Protein AF-U1RMK6-F1 (afdb_monomer_lite)

Sequence (139 aa):
MKTNQAYQELSAIERSLTKNNGDTQLLVYEPATGEKGHEKARAAISAGNVDTADHVATYVPGMGTSVKDSMEGNVNAVTNLKNAAMAEGQSKKVAVVAWIGYDAPPDPKNNHDYSVLDLNKAKSGGESLARFEEGIRGS

Secondary structure (DSSP, 8-state):
-HHHHHHHHHHHHHHHHTSGGG-EEEEEEE----BTTBSS-EEEEEES-TTT-SEEEEE---TT--HHHHHHHHHHHHHHHHHHHHHHSSS--EEEEEEE-S-PPPPHHHH---GGG-HHHHHHHHHHHHHHHHHHHT-

Foldseek 3Di:
DLVVQQVLLVVLVVLLCPPPVNQKDWPDWDQQPCPVWRNAIWTKMKNHDLVQFPEEEEDEDAAADGSNPPSNVLSVVRNVVQVVCVVVDPPTGYMYMYTGQTDHHHDCVVVVDVCVPPCVRVVVVVVSVVVSVVVSVVD

pLDDT: mean 87.1, std 11.69, range [50.56, 98.44]

Radius of gyration: 15.36 Å; chains: 1; bounding box: 43×28×43 Å

Structure (mmCIF, N/CA/C/O backbone):
data_AF-U1RMK6-F1
#
_entry.id   AF-U1RMK6-F1
#
loop_
_atom_site.group_PDB
_atom_site.id
_atom_site.type_symbol
_atom_site.label_atom_id
_atom_site.label_alt_id
_atom_site.label_comp_id
_atom_site.label_asym_id
_atom_site.label_entity_id
_atom_site.label_seq_id
_atom_site.pdbx_PDB_ins_code
_atom_site.Cartn_x
_atom_site.Cartn_y
_atom_site.Cartn_z
_atom_site.occupancy
_atom_site.B_iso_or_equiv
_atom_site.auth_seq_id
_atom_site.auth_comp_id
_atom_site.auth_asym_id
_atom_site.auth_atom_id
_atom_site.pdbx_PDB_model_num
ATOM 1 N N . MET A 1 1 ? 22.952 0.442 -12.076 1.00 50.56 1 MET A N 1
ATOM 2 C CA . MET A 1 1 ? 21.793 1.368 -12.017 1.00 50.56 1 MET A CA 1
ATOM 3 C C . MET A 1 1 ? 20.559 0.798 -11.303 1.00 50.56 1 MET A C 1
ATOM 5 O O . MET A 1 1 ? 19.848 1.601 -10.719 1.00 50.56 1 MET A O 1
ATOM 9 N N . LYS A 1 2 ? 20.321 -0.530 -11.249 1.00 53.16 2 LYS A N 1
ATOM 10 C CA . LYS A 1 2 ? 19.190 -1.136 -10.498 1.00 53.16 2 LYS A CA 1
ATOM 11 C C . LYS A 1 2 ? 19.145 -0.784 -8.995 1.00 53.16 2 LYS A C 1
ATOM 13 O O . LYS A 1 2 ? 18.067 -0.627 -8.440 1.00 53.16 2 LYS A O 1
ATOM 18 N N . THR A 1 3 ? 20.301 -0.580 -8.360 1.00 60.88 3 THR A N 1
ATOM 19 C CA . THR A 1 3 ? 20.423 -0.277 -6.920 1.00 60.88 3 THR A CA 1
ATOM 20 C C . THR A 1 3 ? 19.742 1.028 -6.499 1.00 60.88 3 THR A C 1
ATOM 22 O O . THR A 1 3 ? 19.307 1.139 -5.361 1.00 60.88 3 THR A O 1
ATOM 25 N N . ASN A 1 4 ? 19.617 2.009 -7.403 1.00 81.00 4 ASN A N 1
ATOM 26 C CA . ASN A 1 4 ? 18.976 3.283 -7.072 1.00 81.00 4 ASN A CA 1
ATOM 27 C C . ASN A 1 4 ? 17.445 3.158 -7.059 1.00 81.00 4 ASN A C 1
ATOM 29 O O . ASN A 1 4 ? 16.803 3.696 -6.172 1.00 81.00 4 ASN A O 1
ATOM 33 N N . GLN A 1 5 ? 16.839 2.416 -7.992 1.00 84.62 5 GLN A N 1
ATOM 34 C CA . GLN A 1 5 ? 15.376 2.303 -8.051 1.00 84.62 5 GLN A CA 1
ATOM 35 C C . GLN A 1 5 ? 14.800 1.567 -6.836 1.00 84.62 5 GLN A C 1
ATOM 37 O O . GLN A 1 5 ? 13.906 2.106 -6.193 1.00 84.62 5 GLN A O 1
ATOM 42 N N . ALA A 1 6 ? 15.352 0.400 -6.487 1.00 87.88 6 ALA A N 1
ATOM 43 C CA . ALA A 1 6 ? 14.894 -0.369 -5.328 1.00 87.88 6 ALA A CA 1
ATOM 44 C C . ALA A 1 6 ? 15.024 0.432 -4.023 1.00 87.88 6 ALA A C 1
ATOM 46 O O . ALA A 1 6 ? 14.143 0.392 -3.169 1.00 87.88 6 ALA A O 1
ATOM 47 N N . TYR A 1 7 ? 16.099 1.217 -3.893 1.00 91.25 7 TYR A N 1
ATOM 48 C CA . TYR A 1 7 ? 16.263 2.135 -2.770 1.00 91.25 7 TYR A CA 1
ATOM 49 C C . TYR A 1 7 ? 15.155 3.195 -2.740 1.00 91.25 7 TYR A C 1
ATOM 51 O O . TYR A 1 7 ? 14.525 3.386 -1.709 1.00 91.25 7 TYR A O 1
ATOM 59 N N . GLN A 1 8 ? 14.858 3.843 -3.871 1.00 93.69 8 GLN A N 1
ATOM 60 C CA . GLN A 1 8 ? 13.791 4.849 -3.939 1.00 93.69 8 GLN A CA 1
ATOM 61 C C . GLN A 1 8 ? 12.399 4.259 -3.658 1.00 93.69 8 GLN A C 1
ATOM 63 O O . GLN A 1 8 ? 11.578 4.921 -3.026 1.00 93.69 8 GLN A O 1
ATOM 68 N N . GLU A 1 9 ? 12.132 3.028 -4.107 1.00 93.38 9 GLU A N 1
ATOM 69 C CA . GLU A 1 9 ? 10.890 2.295 -3.826 1.00 93.38 9 GLU A CA 1
ATOM 70 C C . GLU A 1 9 ? 10.750 1.992 -2.328 1.00 93.38 9 GLU A C 1
ATOM 72 O O . GLU A 1 9 ? 9.726 2.325 -1.732 1.00 93.38 9 GLU A O 1
ATOM 77 N N . LEU A 1 10 ? 11.796 1.452 -1.694 1.00 94.81 10 LEU A N 1
ATOM 78 C CA . LEU A 1 10 ? 11.816 1.207 -0.248 1.00 94.81 10 LEU A CA 1
ATOM 79 C C . LEU A 1 10 ? 11.690 2.503 0.554 1.00 94.81 10 LEU A C 1
ATOM 81 O O . LEU A 1 10 ? 10.870 2.577 1.462 1.00 94.81 10 LEU A O 1
ATOM 85 N N . SER A 1 11 ? 12.416 3.558 0.180 1.00 96.31 11 SER A N 1
ATOM 86 C CA . SER A 1 11 ? 12.289 4.860 0.839 1.00 96.31 11 SER A CA 1
ATOM 87 C C . SER A 1 11 ? 10.883 5.448 0.691 1.00 96.31 11 SER A C 1
ATOM 89 O O . SER A 1 11 ? 10.407 6.129 1.597 1.00 96.31 11 SER A O 1
ATOM 91 N N . ALA A 1 12 ? 10.196 5.211 -0.432 1.00 97.00 12 ALA A N 1
ATOM 92 C CA . ALA A 1 12 ? 8.801 5.613 -0.589 1.00 97.00 12 ALA A CA 1
ATOM 93 C C . ALA A 1 12 ? 7.876 4.826 0.350 1.00 97.00 12 ALA A C 1
ATOM 95 O O . ALA A 1 12 ? 6.989 5.428 0.956 1.00 97.00 12 ALA A O 1
ATOM 96 N N . ILE A 1 13 ? 8.106 3.521 0.526 1.00 97.56 13 ILE A N 1
ATOM 97 C CA . ILE A 1 13 ? 7.379 2.694 1.501 1.00 97.56 13 ILE A CA 1
ATOM 98 C C . ILE A 1 13 ? 7.628 3.201 2.924 1.00 97.56 13 ILE A C 1
ATOM 100 O O . ILE A 1 13 ? 6.667 3.476 3.635 1.00 97.56 13 ILE A O 1
ATOM 104 N N . GLU A 1 14 ? 8.883 3.408 3.325 1.00 97.19 14 GLU A N 1
ATOM 105 C CA . GLU A 1 14 ? 9.235 3.907 4.661 1.00 97.19 14 GLU A CA 1
ATOM 106 C C . GLU A 1 14 ? 8.558 5.249 4.961 1.00 97.19 14 GLU A C 1
ATOM 108 O O . GLU A 1 14 ? 7.895 5.396 5.987 1.00 97.19 14 GLU A O 1
ATOM 113 N N . ARG A 1 15 ? 8.636 6.217 4.035 1.00 97.81 15 ARG A N 1
ATOM 114 C CA . ARG A 1 15 ? 7.936 7.505 4.186 1.00 97.81 15 ARG A CA 1
ATOM 115 C C . ARG A 1 15 ? 6.427 7.325 4.304 1.00 97.81 15 ARG A C 1
ATOM 117 O O . ARG A 1 15 ? 5.797 8.003 5.116 1.00 97.81 15 ARG A O 1
ATOM 124 N N . SER A 1 16 ? 5.855 6.415 3.521 1.00 97.94 16 SER A N 1
ATOM 125 C CA . SER A 1 16 ? 4.423 6.112 3.548 1.00 97.94 16 SER A CA 1
ATOM 126 C C . SER A 1 16 ? 3.992 5.504 4.885 1.00 97.94 16 SER A C 1
ATOM 128 O O . SER A 1 16 ? 2.957 5.897 5.411 1.00 97.94 16 SER A O 1
ATOM 130 N N . LEU A 1 17 ? 4.810 4.633 5.486 1.00 97.69 17 LEU A N 1
ATOM 131 C CA . LEU A 1 17 ? 4.517 4.011 6.784 1.00 97.69 17 LEU A CA 1
ATOM 132 C C . LEU A 1 17 ? 4.529 5.007 7.954 1.00 97.69 17 LEU A C 1
ATOM 134 O O . LEU A 1 17 ? 3.865 4.807 8.967 1.00 97.69 17 LEU A O 1
ATOM 138 N N . THR A 1 18 ? 5.249 6.120 7.816 1.00 96.81 18 THR A N 1
ATOM 139 C CA . THR A 1 18 ? 5.237 7.191 8.830 1.00 96.81 18 THR A CA 1
ATOM 140 C C . THR A 1 18 ? 4.034 8.134 8.718 1.00 96.81 18 THR A C 1
ATOM 142 O O . THR A 1 18 ? 3.844 8.997 9.579 1.00 96.81 18 THR A O 1
ATOM 145 N N . LYS A 1 19 ? 3.203 8.001 7.673 1.00 95.12 19 LYS A N 1
ATOM 146 C CA . LYS A 1 19 ? 1.967 8.786 7.529 1.00 95.12 19 LYS A CA 1
ATOM 147 C C . LYS A 1 19 ? 0.918 8.354 8.548 1.00 95.12 19 LYS A C 1
ATOM 149 O O . LYS A 1 19 ? 1.087 7.368 9.256 1.00 95.12 19 LYS A O 1
ATOM 154 N N . ASN A 1 20 ? -0.164 9.131 8.640 1.00 93.88 20 ASN A N 1
ATOM 155 C CA . ASN A 1 20 ? -1.256 8.885 9.585 1.00 93.88 20 ASN A CA 1
ATOM 156 C C . ASN A 1 20 ? -0.756 8.668 11.032 1.00 93.88 20 ASN A C 1
ATOM 158 O O . ASN A 1 20 ? -1.230 7.787 11.739 1.00 93.88 20 ASN A O 1
ATOM 162 N N . ASN A 1 21 ? 0.260 9.430 11.458 1.00 93.56 21 ASN A N 1
ATOM 163 C CA . ASN A 1 21 ? 0.920 9.280 12.762 1.00 93.56 21 ASN A CA 1
ATOM 164 C C . ASN A 1 21 ? 1.438 7.853 13.048 1.00 93.56 21 ASN A C 1
ATOM 166 O O . ASN A 1 21 ? 1.469 7.427 14.200 1.00 93.56 21 ASN A O 1
ATOM 170 N N . GLY A 1 22 ? 1.826 7.111 12.008 1.00 93.00 22 GLY A N 1
ATOM 171 C CA . GLY A 1 22 ? 2.286 5.728 12.115 1.00 93.00 22 GLY A CA 1
ATOM 172 C C . GLY A 1 22 ? 1.169 4.686 12.213 1.00 93.00 22 GLY A C 1
ATOM 173 O O . GLY A 1 22 ? 1.471 3.499 12.269 1.00 93.00 22 GLY A O 1
ATOM 174 N N . ASP A 1 23 ? -0.107 5.084 12.194 1.00 96.31 23 ASP A N 1
ATOM 175 C CA . ASP A 1 23 ? -1.246 4.159 12.132 1.00 96.31 23 ASP A CA 1
ATOM 176 C C . ASP A 1 23 ? -1.453 3.658 10.691 1.00 96.31 23 ASP A C 1
ATOM 178 O O . ASP A 1 23 ? -2.433 3.966 10.000 1.00 96.31 23 ASP A O 1
ATOM 182 N N . THR A 1 24 ? -0.451 2.922 10.217 1.00 97.81 24 THR A N 1
ATOM 183 C CA . THR A 1 24 ? -0.422 2.254 8.920 1.00 97.81 24 THR A CA 1
ATOM 184 C C . THR A 1 24 ? 0.162 0.849 9.058 1.00 97.81 24 THR A C 1
ATOM 186 O O . THR A 1 24 ? 0.910 0.570 9.996 1.00 97.81 24 THR A O 1
ATOM 189 N N . GLN A 1 25 ? -0.166 -0.052 8.130 1.00 97.69 25 GLN A N 1
ATOM 190 C CA . GLN A 1 25 ? 0.433 -1.390 8.064 1.00 97.69 25 GLN A CA 1
ATOM 191 C C . GLN A 1 25 ? 0.919 -1.688 6.647 1.00 97.69 25 GLN A C 1
ATOM 193 O O . GLN A 1 25 ? 0.207 -1.433 5.676 1.00 97.69 25 GLN A O 1
ATOM 198 N N . LEU A 1 26 ? 2.122 -2.259 6.524 1.00 97.44 26 LEU A N 1
ATOM 199 C CA . LEU A 1 26 ? 2.590 -2.854 5.273 1.00 97.44 26 LEU A CA 1
ATOM 200 C C . LEU A 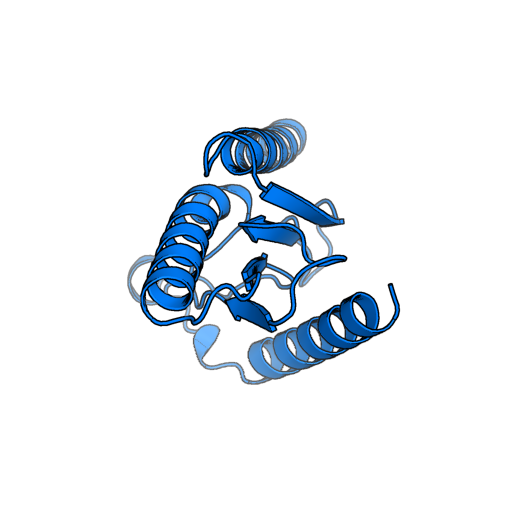1 26 ? 1.991 -4.255 5.149 1.00 97.44 26 LEU A C 1
ATOM 202 O O . LEU A 1 26 ? 2.304 -5.127 5.955 1.00 97.44 26 LEU A O 1
ATOM 206 N N . LEU A 1 27 ? 1.151 -4.463 4.140 1.00 96.81 27 LEU A N 1
ATOM 207 C CA . LEU A 1 27 ? 0.444 -5.730 3.929 1.00 96.81 27 LEU A CA 1
ATOM 208 C C . LEU A 1 27 ? 1.139 -6.600 2.883 1.00 96.81 27 LEU A C 1
ATOM 210 O O . LEU A 1 27 ? 1.189 -7.818 3.003 1.00 96.81 27 LEU A O 1
ATOM 214 N N . VAL A 1 28 ? 1.685 -5.963 1.846 1.00 94.69 28 VAL A N 1
ATOM 215 C CA . VAL A 1 28 ? 2.399 -6.630 0.754 1.00 94.69 28 VAL A CA 1
ATOM 216 C C . VAL A 1 28 ? 3.600 -5.789 0.369 1.00 94.69 28 VAL A C 1
ATOM 218 O O . VAL A 1 28 ? 3.497 -4.566 0.259 1.00 94.69 28 VAL A O 1
ATOM 221 N N . TYR A 1 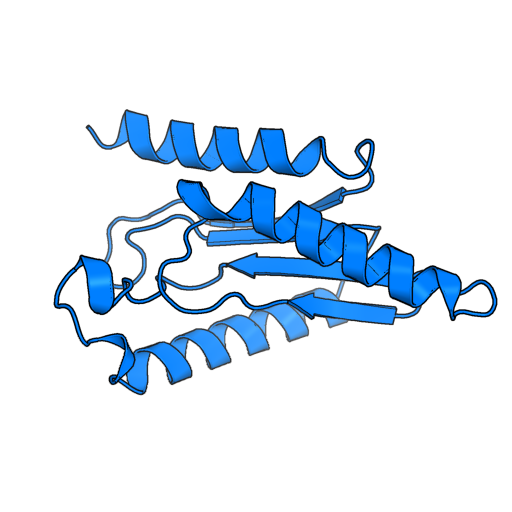29 ? 4.713 -6.462 0.096 1.00 94.81 29 TYR A N 1
ATOM 222 C CA . TYR A 1 29 ? 5.840 -5.895 -0.624 1.00 94.81 29 TYR A CA 1
ATOM 223 C C . TYR A 1 29 ? 6.441 -6.951 -1.551 1.00 94.81 29 TYR A C 1
ATOM 225 O O . TYR A 1 29 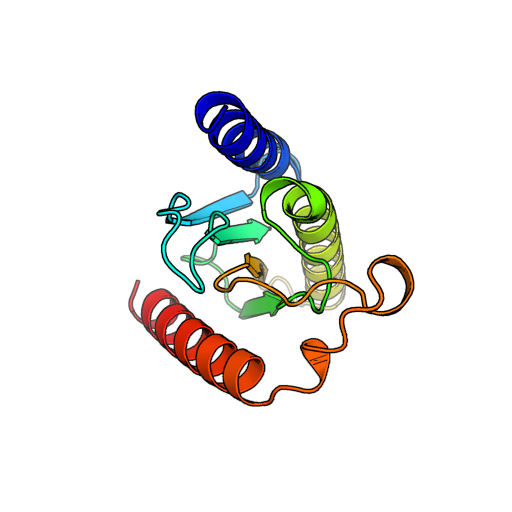? 6.918 -7.989 -1.093 1.00 94.81 29 TYR A O 1
ATOM 233 N N . GLU A 1 30 ? 6.434 -6.664 -2.849 1.00 94.25 30 GLU A N 1
ATOM 234 C CA . GLU A 1 30 ? 7.116 -7.455 -3.870 1.00 94.25 30 GLU A CA 1
ATOM 235 C C . GLU A 1 30 ? 8.139 -6.541 -4.565 1.00 94.25 30 GLU A C 1
ATOM 237 O O . GLU A 1 30 ? 7.751 -5.541 -5.181 1.00 94.25 30 GLU A O 1
ATOM 242 N N . PRO A 1 31 ? 9.449 -6.818 -4.457 1.00 93.25 31 PRO A N 1
ATOM 243 C CA . PRO A 1 31 ? 10.458 -6.025 -5.146 1.00 93.25 31 PRO A CA 1
ATOM 244 C C . PRO A 1 31 ? 10.378 -6.239 -6.662 1.00 93.25 31 PRO A C 1
ATOM 246 O O . PRO A 1 31 ? 10.058 -7.331 -7.131 1.00 93.25 31 PRO A O 1
ATOM 249 N N . ALA A 1 32 ? 10.756 -5.214 -7.430 1.00 91.50 32 ALA A N 1
ATOM 250 C CA . ALA A 1 32 ? 10.858 -5.320 -8.881 1.00 91.50 32 ALA A CA 1
ATOM 251 C C . ALA A 1 32 ? 11.782 -6.480 -9.291 1.00 91.50 32 ALA A C 1
ATOM 253 O O . ALA A 1 32 ? 12.949 -6.540 -8.892 1.00 91.50 32 ALA A O 1
ATOM 254 N N . THR A 1 33 ? 11.284 -7.372 -10.146 1.00 90.31 33 THR A N 1
ATOM 255 C CA . THR A 1 33 ? 12.078 -8.487 -10.694 1.00 90.31 33 THR A CA 1
ATOM 256 C C . THR A 1 33 ? 12.800 -8.075 -11.978 1.00 90.31 33 THR A C 1
ATOM 258 O O . THR A 1 33 ? 13.883 -8.575 -12.295 1.00 90.31 33 THR A O 1
ATOM 261 N N . GLY A 1 34 ? 12.235 -7.099 -12.698 1.00 87.81 34 GLY A N 1
ATOM 262 C CA . GLY A 1 34 ? 12.687 -6.693 -14.027 1.00 87.81 34 GLY A CA 1
ATOM 263 C C . GLY A 1 34 ? 12.164 -7.594 -15.147 1.00 87.81 34 GLY A C 1
ATOM 264 O O . GLY A 1 34 ? 12.550 -7.396 -16.298 1.00 87.81 34 GLY A O 1
ATOM 265 N N . GLU A 1 35 ? 11.320 -8.575 -14.825 1.00 88.88 35 GLU A N 1
ATOM 266 C CA . GLU A 1 35 ? 10.579 -9.354 -15.812 1.00 88.88 35 GLU A CA 1
ATOM 267 C C . GLU A 1 35 ? 9.463 -8.512 -16.433 1.00 88.88 35 GLU A C 1
ATOM 269 O O . GLU A 1 35 ? 8.964 -7.564 -15.824 1.00 88.88 35 GLU A O 1
ATOM 274 N N . LYS A 1 36 ? 9.048 -8.867 -17.653 1.00 84.88 36 LYS A N 1
ATOM 275 C CA . LYS A 1 36 ? 7.989 -8.145 -18.361 1.00 84.88 36 LYS A CA 1
ATOM 276 C C . LYS A 1 36 ? 6.673 -8.202 -17.575 1.00 84.88 36 LYS A C 1
ATOM 278 O O . LYS A 1 36 ? 6.139 -9.286 -17.358 1.00 84.88 36 LYS A O 1
ATOM 283 N N . GLY A 1 37 ? 6.115 -7.045 -17.225 1.00 80.75 37 GLY A N 1
ATOM 284 C CA . GLY A 1 37 ? 4.928 -6.916 -16.373 1.00 80.75 37 GLY A CA 1
ATOM 285 C C . GLY A 1 37 ? 5.215 -6.935 -14.864 1.00 80.75 37 GLY A C 1
ATOM 286 O O . GLY A 1 37 ? 4.268 -7.008 -14.074 1.00 80.75 37 GLY A O 1
ATOM 287 N N . HIS A 1 38 ? 6.489 -6.901 -14.469 1.00 88.38 38 HIS A N 1
ATOM 288 C CA . HIS A 1 38 ? 6.956 -6.818 -13.086 1.00 88.38 38 HIS A CA 1
ATOM 289 C C . HIS A 1 38 ? 8.284 -6.037 -12.992 1.00 88.38 38 HIS A C 1
ATOM 291 O O . HIS A 1 38 ? 9.226 -6.400 -12.273 1.00 88.38 38 HIS A O 1
ATOM 297 N N . GLU A 1 39 ? 8.380 -4.962 -13.773 1.00 90.88 39 GLU A N 1
ATOM 29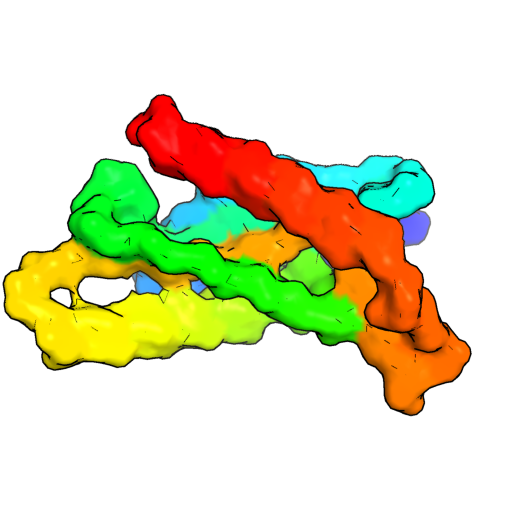8 C CA . GLU A 1 39 ? 9.534 -4.072 -13.840 1.00 90.88 39 GLU A CA 1
ATOM 299 C C . GLU A 1 39 ? 9.579 -3.065 -12.681 1.00 90.88 39 GLU A C 1
ATOM 301 O O . GLU A 1 39 ? 10.630 -2.470 -12.420 1.00 90.88 39 GLU A O 1
ATOM 306 N N . LYS A 1 40 ? 8.456 -2.871 -11.983 1.00 90.94 40 LYS A N 1
ATOM 307 C CA . LYS A 1 40 ? 8.318 -1.993 -10.815 1.00 90.94 40 LYS A CA 1
ATOM 308 C C . LYS A 1 40 ? 7.968 -2.794 -9.564 1.00 90.94 40 LYS A C 1
ATOM 310 O O . LYS A 1 40 ? 7.330 -3.841 -9.652 1.00 90.94 40 LYS A O 1
ATOM 315 N N . ALA A 1 41 ? 8.353 -2.283 -8.394 1.00 94.25 41 ALA A N 1
ATOM 316 C CA . ALA A 1 41 ? 7.900 -2.869 -7.138 1.00 94.25 41 ALA A CA 1
ATOM 317 C C . ALA A 1 41 ? 6.379 -2.750 -6.984 1.00 94.25 41 ALA A C 1
ATOM 319 O O . ALA A 1 41 ? 5.751 -1.801 -7.471 1.00 94.25 41 ALA A O 1
ATOM 320 N N . ARG A 1 42 ? 5.817 -3.691 -6.231 1.00 94.75 42 ARG A N 1
ATOM 321 C CA . ARG A 1 42 ? 4.414 -3.725 -5.831 1.00 94.75 42 ARG A CA 1
ATOM 322 C C . ARG A 1 42 ? 4.322 -3.652 -4.321 1.00 94.75 42 ARG A C 1
ATOM 324 O O . ARG A 1 42 ? 5.147 -4.220 -3.607 1.00 94.75 42 ARG A O 1
ATOM 331 N N . ALA A 1 43 ? 3.326 -2.935 -3.828 1.00 96.75 43 ALA A N 1
ATOM 332 C CA . ALA A 1 43 ? 3.102 -2.815 -2.401 1.00 96.75 43 ALA A CA 1
ATOM 333 C C . ALA A 1 43 ? 1.645 -2.487 -2.088 1.00 96.75 43 ALA A C 1
ATOM 335 O O . ALA A 1 43 ? 0.944 -1.859 -2.885 1.00 96.75 43 ALA A O 1
ATOM 336 N N . ALA A 1 44 ? 1.222 -2.884 -0.893 1.00 97.75 44 ALA A N 1
ATOM 337 C CA . ALA A 1 44 ? -0.060 -2.514 -0.318 1.00 97.75 44 ALA A CA 1
ATOM 338 C C . ALA A 1 44 ? 0.158 -1.993 1.103 1.00 97.75 44 ALA A C 1
ATOM 340 O O . ALA A 1 44 ? 0.765 -2.685 1.922 1.00 97.75 44 ALA A O 1
ATOM 341 N N . ILE A 1 45 ? -0.317 -0.778 1.381 1.00 98.38 45 ILE A N 1
ATOM 342 C CA . ILE A 1 45 ? -0.216 -0.141 2.700 1.00 98.38 45 ILE A CA 1
ATOM 343 C C . ILE A 1 45 ? -1.608 0.303 3.135 1.00 98.38 45 ILE A C 1
ATOM 345 O O . ILE A 1 45 ? -2.276 1.029 2.399 1.00 98.38 45 ILE A O 1
ATOM 349 N N . SER A 1 46 ? -2.050 -0.103 4.322 1.00 98.38 46 SER A N 1
ATOM 350 C CA . SER A 1 46 ? -3.299 0.392 4.904 1.00 98.38 46 SER A CA 1
ATOM 351 C C . SER A 1 46 ? -3.083 1.639 5.748 1.00 98.38 46 SER A C 1
ATOM 353 O O . SER A 1 46 ? -2.055 1.785 6.400 1.00 98.38 46 SER A O 1
ATOM 355 N N . ALA A 1 47 ? -4.085 2.515 5.780 1.00 98.19 47 ALA A N 1
ATOM 356 C CA . ALA A 1 47 ? -4.319 3.412 6.904 1.00 98.19 47 ALA A CA 1
ATOM 357 C C . ALA A 1 47 ? -5.298 2.727 7.866 1.00 98.19 47 ALA A C 1
ATOM 359 O O . ALA A 1 47 ? -6.407 2.370 7.460 1.00 98.19 47 ALA A O 1
ATOM 360 N N . GLY A 1 48 ? -4.908 2.566 9.132 1.00 96.75 48 GLY A N 1
ATOM 361 C CA . GLY A 1 48 ? -5.612 1.715 10.093 1.00 96.75 48 GLY A CA 1
ATOM 362 C C . GLY A 1 48 ? -5.216 0.236 10.011 1.00 96.75 48 GLY A C 1
ATOM 363 O O . GLY A 1 48 ? -4.575 -0.210 9.056 1.00 96.75 48 GLY A O 1
ATOM 364 N N . ASN A 1 49 ? -5.612 -0.517 11.036 1.00 95.69 49 ASN A N 1
ATOM 365 C CA . ASN A 1 49 ? -5.292 -1.933 11.186 1.00 95.69 49 ASN A CA 1
ATOM 366 C C . ASN A 1 49 ? -6.357 -2.815 10.505 1.00 95.69 49 ASN A C 1
ATOM 368 O O . ASN A 1 49 ? -7.518 -2.778 10.915 1.00 95.69 49 ASN A O 1
ATOM 372 N N . VAL A 1 50 ? -5.970 -3.592 9.486 1.00 95.88 50 VAL A N 1
ATOM 373 C CA . VAL A 1 50 ? -6.907 -4.441 8.720 1.00 95.88 50 VAL A CA 1
ATOM 374 C C . VAL A 1 50 ? -7.417 -5.641 9.518 1.00 95.88 50 VAL A C 1
ATOM 376 O O . VAL A 1 50 ? -8.571 -6.017 9.350 1.00 95.88 50 VAL A O 1
ATOM 379 N N . ASP A 1 51 ? -6.611 -6.167 10.441 1.00 93.62 51 ASP A N 1
ATOM 380 C CA . ASP A 1 51 ? -6.926 -7.347 11.262 1.00 93.62 51 ASP A CA 1
ATOM 381 C C . ASP A 1 51 ? -8.016 -7.068 12.311 1.00 93.62 51 ASP A C 1
ATOM 383 O O . ASP A 1 51 ? -8.649 -7.976 12.846 1.00 93.62 51 ASP A O 1
ATOM 387 N N . THR A 1 52 ? -8.215 -5.796 12.664 1.00 93.81 52 THR A N 1
ATOM 388 C CA . THR A 1 52 ? -9.143 -5.378 13.729 1.00 93.81 52 THR A CA 1
ATOM 389 C C . THR A 1 52 ? -10.248 -4.443 13.253 1.00 93.81 52 THR A C 1
ATOM 391 O O . THR A 1 52 ? -11.065 -4.012 14.072 1.00 93.81 52 THR A O 1
ATOM 394 N N . ALA A 1 53 ? -10.263 -4.086 11.968 1.00 94.38 53 ALA A N 1
ATOM 395 C CA . ALA A 1 53 ? -11.268 -3.203 11.400 1.00 94.38 53 ALA A CA 1
ATOM 396 C C . ALA A 1 53 ? -12.598 -3.935 11.181 1.00 94.38 53 ALA A C 1
ATOM 398 O O . ALA A 1 53 ? -12.637 -5.057 10.688 1.00 94.38 53 ALA A O 1
ATOM 399 N N . ASP A 1 54 ? -13.706 -3.256 11.473 1.00 92.94 54 ASP A N 1
ATOM 400 C CA . ASP A 1 54 ? -15.048 -3.739 11.131 1.00 92.94 54 ASP A CA 1
ATOM 401 C C . ASP A 1 54 ? -15.320 -3.600 9.623 1.00 92.94 54 ASP A C 1
ATOM 403 O O . ASP A 1 54 ? -16.151 -4.306 9.047 1.00 92.94 54 ASP A O 1
ATOM 407 N N . HIS A 1 55 ? -14.637 -2.646 8.983 1.00 93.12 55 HIS A N 1
ATOM 408 C CA . HIS A 1 55 ? -14.757 -2.342 7.565 1.00 93.12 55 HIS A CA 1
ATOM 409 C C . HIS A 1 55 ? -13.379 -2.136 6.939 1.00 93.12 55 HIS A C 1
ATOM 411 O O . HIS A 1 55 ? -12.619 -1.263 7.363 1.00 93.12 55 HIS A O 1
ATOM 417 N N . VAL A 1 56 ? -13.099 -2.906 5.890 1.00 95.19 56 VAL A N 1
ATOM 418 C CA . VAL A 1 56 ? -11.896 -2.776 5.067 1.00 95.19 56 VAL A CA 1
ATOM 419 C C . VAL A 1 56 ? -12.307 -2.361 3.659 1.00 95.19 56 VAL A C 1
ATOM 421 O O . VAL A 1 56 ? -13.250 -2.915 3.094 1.00 95.19 56 VAL A O 1
ATOM 424 N N . ALA A 1 57 ? -11.614 -1.373 3.100 1.00 95.06 57 ALA A N 1
ATOM 425 C CA . ALA A 1 57 ? -11.769 -0.960 1.710 1.00 95.06 57 ALA A CA 1
ATOM 426 C C . ALA A 1 57 ? -10.408 -0.905 1.014 1.00 95.06 57 ALA A C 1
ATOM 428 O O . ALA A 1 57 ? -9.410 -0.547 1.636 1.00 95.06 57 ALA A O 1
ATOM 429 N N . THR A 1 58 ? -10.379 -1.179 -0.288 1.00 95.44 58 THR A N 1
ATOM 430 C CA . THR A 1 58 ? -9.155 -1.112 -1.094 1.00 95.44 58 THR A CA 1
ATOM 431 C C . THR A 1 58 ? -9.278 -0.028 -2.156 1.00 95.44 58 THR A C 1
ATOM 433 O O . THR A 1 58 ? -10.233 0.015 -2.931 1.00 95.44 58 THR A O 1
ATOM 436 N N . TYR A 1 59 ? -8.293 0.862 -2.193 1.00 93.94 59 TYR A N 1
ATOM 437 C CA . TYR A 1 59 ? -8.114 1.890 -3.204 1.00 93.94 59 TYR A CA 1
ATOM 438 C C . TYR A 1 59 ? -7.064 1.436 -4.217 1.00 93.94 59 TYR A C 1
ATOM 440 O O . TYR A 1 59 ? -5.888 1.253 -3.886 1.00 93.94 59 TYR A O 1
ATOM 448 N N . VAL A 1 60 ? -7.506 1.291 -5.466 1.00 92.00 60 VAL A N 1
ATOM 449 C CA . VAL A 1 60 ? -6.661 0.917 -6.600 1.00 92.00 60 VAL A CA 1
ATOM 450 C C . VAL A 1 60 ? -6.434 2.158 -7.463 1.00 92.00 60 VAL A C 1
ATOM 452 O O . VAL A 1 60 ? -7.364 2.619 -8.130 1.00 92.00 60 VAL A O 1
ATOM 455 N N . PRO A 1 61 ? -5.224 2.735 -7.456 1.00 86.19 61 PRO A N 1
ATOM 456 C CA . PRO A 1 61 ? -4.909 3.886 -8.271 1.00 86.19 61 PRO A CA 1
ATOM 457 C C . PRO A 1 61 ? -4.782 3.483 -9.746 1.00 86.19 61 PRO A C 1
ATOM 459 O O . PRO A 1 61 ? -4.481 2.336 -10.090 1.00 86.19 61 PRO A O 1
ATOM 462 N N . GLY A 1 62 ? -5.038 4.454 -10.621 1.00 81.31 62 GLY A N 1
ATOM 463 C CA . GLY A 1 62 ? -5.056 4.260 -12.067 1.00 81.31 62 GLY A CA 1
ATOM 464 C C . GLY A 1 62 ? -3.690 4.409 -12.743 1.00 81.31 62 GLY A C 1
ATOM 465 O O . GLY A 1 62 ? -2.629 4.166 -12.167 1.00 81.31 62 GLY A O 1
ATOM 466 N N . MET A 1 63 ? -3.743 4.827 -14.005 1.00 85.25 63 MET A N 1
ATOM 467 C CA . MET A 1 63 ? -2.598 5.006 -14.903 1.00 85.25 63 MET A CA 1
ATOM 468 C C . MET A 1 63 ? -1.543 5.954 -14.310 1.00 85.25 63 MET A C 1
ATOM 470 O O . MET A 1 63 ? -1.866 6.873 -13.560 1.00 85.25 63 MET A O 1
ATOM 474 N N . GLY A 1 64 ? -0.281 5.749 -14.678 1.00 83.25 64 GLY A N 1
ATOM 475 C CA . GLY A 1 64 ? 0.842 6.593 -14.269 1.00 83.25 64 GLY A CA 1
ATOM 476 C C . GLY A 1 64 ? 1.340 6.350 -12.845 1.00 83.25 64 GLY A C 1
ATOM 477 O O . GLY A 1 64 ? 2.269 7.030 -12.416 1.00 83.25 64 GLY A O 1
ATOM 478 N N . THR A 1 65 ? 0.770 5.387 -12.117 1.00 90.44 65 THR A N 1
ATOM 479 C CA . THR A 1 65 ? 1.150 5.147 -10.723 1.00 90.44 65 THR A CA 1
ATOM 480 C C . THR A 1 65 ? 2.304 4.156 -10.560 1.00 90.44 65 THR A C 1
ATOM 482 O O . THR A 1 65 ? 2.571 3.298 -11.405 1.00 90.44 65 THR A O 1
ATOM 485 N N . SER A 1 66 ? 3.057 4.321 -9.474 1.00 94.19 66 SER A N 1
ATOM 486 C CA . SER A 1 66 ? 4.136 3.419 -9.059 1.00 94.19 66 SER A CA 1
ATOM 487 C C . SER A 1 66 ? 4.331 3.494 -7.543 1.00 94.19 66 SER A C 1
ATOM 489 O O . SER A 1 66 ? 3.958 4.489 -6.915 1.00 94.19 66 SER A O 1
ATOM 491 N N . VAL A 1 67 ? 4.948 2.471 -6.939 1.00 96.00 67 VAL A N 1
ATOM 492 C CA . VAL A 1 67 ? 5.319 2.520 -5.512 1.00 96.00 67 VAL A CA 1
ATOM 493 C C . VAL A 1 67 ? 6.231 3.714 -5.234 1.00 96.00 67 VAL A C 1
ATOM 495 O O . VAL A 1 67 ? 5.960 4.503 -4.332 1.00 96.00 67 VAL A O 1
ATOM 498 N N . LYS A 1 68 ? 7.263 3.890 -6.065 1.00 95.31 68 LYS A N 1
ATOM 499 C CA . LYS A 1 68 ? 8.242 4.975 -5.951 1.00 95.31 68 LYS A CA 1
ATOM 500 C C . LYS A 1 68 ? 7.606 6.368 -5.953 1.00 95.31 68 LYS A C 1
ATOM 502 O O . LYS A 1 68 ? 7.972 7.199 -5.127 1.00 95.31 68 LYS A O 1
ATOM 507 N N . ASP A 1 69 ? 6.711 6.635 -6.902 1.00 95.38 69 ASP A N 1
ATOM 508 C CA . ASP A 1 69 ? 6.271 8.000 -7.206 1.00 95.38 69 ASP A CA 1
ATOM 509 C C . ASP A 1 69 ? 4.903 8.339 -6.598 1.00 95.38 69 ASP A C 1
ATOM 511 O O . ASP A 1 69 ? 4.576 9.513 -6.444 1.00 95.38 69 ASP A O 1
ATOM 515 N N . SER A 1 70 ? 4.084 7.337 -6.262 1.00 96.44 70 SER A N 1
ATOM 516 C CA . SER A 1 70 ? 2.672 7.551 -5.913 1.00 96.44 70 SER A CA 1
ATOM 517 C C . SER A 1 70 ? 2.272 7.029 -4.537 1.00 96.44 70 SER A C 1
ATOM 519 O O . SER A 1 70 ? 1.264 7.497 -4.010 1.00 96.44 70 SER A O 1
ATOM 521 N N . MET A 1 71 ? 3.020 6.093 -3.933 1.00 97.44 71 MET A N 1
ATOM 522 C CA . MET A 1 71 ? 2.565 5.418 -2.707 1.00 97.44 71 MET A CA 1
ATOM 523 C C . MET A 1 71 ? 2.308 6.396 -1.557 1.00 97.44 71 MET A C 1
ATOM 525 O O . MET A 1 71 ? 1.260 6.331 -0.923 1.00 97.44 71 MET A O 1
ATOM 529 N N . GLU A 1 72 ? 3.199 7.364 -1.351 1.00 97.81 72 GLU A N 1
ATOM 530 C CA . GLU A 1 72 ? 3.054 8.347 -0.274 1.00 97.81 72 GLU A CA 1
ATOM 531 C C . GLU A 1 72 ? 1.771 9.186 -0.424 1.00 97.81 72 GLU A C 1
ATOM 533 O O . GLU A 1 72 ? 1.034 9.399 0.540 1.00 97.81 72 GLU A O 1
ATOM 538 N N . GLY A 1 73 ? 1.469 9.622 -1.651 1.00 97.44 73 GLY A N 1
ATOM 539 C CA . GLY A 1 73 ? 0.238 10.349 -1.964 1.00 97.44 73 GLY A CA 1
ATOM 540 C C . GLY A 1 73 ? -1.010 9.477 -1.820 1.00 97.44 73 GLY A C 1
ATOM 541 O O . GLY A 1 73 ? -2.014 9.928 -1.271 1.00 97.44 73 GLY A O 1
ATOM 542 N N . ASN A 1 74 ? -0.932 8.214 -2.242 1.00 97.56 74 ASN A N 1
ATOM 543 C CA . ASN A 1 74 ? -2.030 7.261 -2.108 1.00 97.56 74 ASN A CA 1
ATOM 544 C C . ASN A 1 74 ? -2.327 6.949 -0.636 1.00 97.56 74 ASN A C 1
ATOM 546 O O . ASN A 1 74 ? -3.496 6.911 -0.263 1.00 97.56 74 ASN A O 1
ATOM 550 N N . VAL A 1 75 ? -1.304 6.812 0.218 1.00 98.31 75 VAL A N 1
ATOM 551 C CA . VAL A 1 75 ? -1.490 6.629 1.667 1.00 98.31 75 VAL A CA 1
ATOM 552 C C . VAL A 1 75 ? -2.177 7.844 2.301 1.00 98.31 75 VAL A C 1
ATOM 554 O O . VAL A 1 75 ? -3.083 7.682 3.120 1.00 98.31 75 VAL A O 1
ATOM 557 N N . ASN A 1 76 ? -1.841 9.067 1.879 1.00 98.06 76 ASN A N 1
ATOM 558 C CA . ASN A 1 76 ? -2.575 10.260 2.318 1.00 98.06 76 ASN A CA 1
ATOM 559 C C . ASN A 1 76 ? -4.048 10.219 1.870 1.00 98.06 76 ASN A C 1
ATOM 561 O O . ASN A 1 76 ? -4.943 10.529 2.656 1.00 98.06 76 ASN A O 1
ATOM 565 N N . ALA A 1 77 ? -4.315 9.809 0.627 1.00 97.38 77 ALA A N 1
ATOM 566 C CA . ALA A 1 77 ? -5.674 9.714 0.098 1.00 97.38 77 ALA A CA 1
ATOM 567 C C . ALA A 1 77 ? -6.528 8.694 0.870 1.00 97.38 77 ALA A C 1
ATOM 569 O O . ALA A 1 77 ? -7.645 9.016 1.280 1.00 97.38 77 ALA A O 1
ATOM 570 N N . VAL A 1 78 ? -6.001 7.495 1.138 1.00 97.75 78 VAL A N 1
ATOM 571 C CA . VAL A 1 78 ? -6.729 6.469 1.907 1.00 97.75 78 VAL A CA 1
ATOM 572 C C . VAL A 1 78 ? -6.868 6.835 3.383 1.00 97.75 78 VAL A C 1
ATOM 574 O O . VAL A 1 78 ? -7.891 6.522 3.983 1.00 97.75 78 VAL A O 1
ATOM 577 N N . THR A 1 79 ? -5.913 7.579 3.952 1.00 98.06 79 THR A N 1
ATOM 578 C CA . THR A 1 79 ? -6.043 8.159 5.300 1.00 98.06 79 THR A CA 1
ATOM 579 C C . THR A 1 79 ? -7.218 9.134 5.364 1.00 98.06 79 THR A C 1
ATOM 581 O O . THR A 1 79 ? -8.039 9.061 6.277 1.00 98.06 79 THR A O 1
ATOM 584 N N . ASN A 1 80 ? -7.352 10.015 4.370 1.00 96.88 80 ASN A N 1
ATOM 585 C CA . ASN A 1 80 ? -8.483 10.941 4.293 1.00 96.88 80 ASN A CA 1
ATOM 586 C C . ASN A 1 80 ? -9.814 10.195 4.139 1.00 96.88 80 ASN A C 1
ATOM 588 O O . ASN A 1 80 ? -10.783 10.536 4.815 1.00 96.88 80 ASN A O 1
ATOM 592 N N . LEU A 1 81 ? -9.854 9.154 3.300 1.00 95.25 81 LEU A N 1
ATOM 593 C CA . LEU A 1 81 ? -11.052 8.333 3.116 1.00 95.25 81 LEU A CA 1
ATOM 594 C C . LEU A 1 81 ? -11.448 7.600 4.405 1.00 95.25 81 LEU A C 1
ATOM 596 O O . LEU A 1 81 ? -12.616 7.620 4.787 1.00 95.25 81 LEU A O 1
ATOM 600 N N . LYS A 1 82 ? -10.476 7.012 5.109 1.00 95.50 82 LYS A N 1
ATOM 601 C CA . LYS A 1 82 ? -10.680 6.397 6.424 1.00 95.50 82 LYS A CA 1
ATOM 602 C C . LYS A 1 82 ? -11.269 7.403 7.415 1.00 95.50 82 LYS A C 1
ATOM 604 O O . LYS A 1 82 ? -12.260 7.102 8.072 1.00 95.50 82 LYS A O 1
ATOM 609 N N . ASN A 1 83 ? -10.686 8.598 7.512 1.00 94.69 83 ASN A N 1
ATOM 610 C CA . ASN A 1 83 ? -11.142 9.631 8.444 1.00 94.69 83 ASN A CA 1
ATOM 611 C C . ASN A 1 83 ? -12.565 10.106 8.126 1.00 94.69 83 ASN A C 1
ATOM 613 O O . ASN A 1 83 ? -13.368 10.257 9.043 1.00 94.69 83 ASN A O 1
ATOM 617 N N . ALA A 1 84 ? -12.898 10.275 6.843 1.00 94.25 84 ALA A N 1
ATOM 618 C CA . ALA A 1 84 ? -14.257 10.598 6.417 1.00 94.25 84 ALA A CA 1
ATOM 619 C C . ALA A 1 84 ? -15.250 9.484 6.793 1.00 94.25 84 ALA A C 1
ATOM 621 O O . ALA A 1 84 ? -16.302 9.762 7.359 1.00 94.25 84 ALA A O 1
ATOM 622 N N . ALA A 1 85 ? -14.894 8.218 6.559 1.00 91.69 85 ALA A N 1
ATOM 623 C CA . ALA A 1 85 ? -15.736 7.081 6.930 1.00 91.69 85 ALA A CA 1
ATOM 624 C C . ALA A 1 85 ? -15.937 6.960 8.452 1.00 91.69 85 ALA A C 1
ATOM 626 O O . ALA A 1 85 ? -17.039 6.654 8.903 1.00 91.69 85 ALA A O 1
ATOM 627 N N . MET A 1 86 ? -14.897 7.221 9.252 1.00 91.44 86 MET A N 1
ATOM 628 C CA . MET A 1 86 ? -15.002 7.225 10.716 1.00 91.44 86 MET A CA 1
ATOM 629 C C . MET A 1 86 ? -15.858 8.384 11.240 1.00 91.44 86 MET A C 1
ATOM 631 O O . MET A 1 86 ? -16.550 8.201 12.236 1.00 91.44 86 MET A O 1
ATOM 635 N N . ALA A 1 87 ? -15.838 9.549 10.585 1.00 90.81 87 ALA A N 1
ATOM 636 C CA . ALA A 1 87 ? -16.654 10.701 10.980 1.00 90.81 87 ALA A CA 1
ATOM 637 C C . ALA A 1 87 ? -18.164 10.451 10.802 1.00 90.81 87 ALA A C 1
ATOM 639 O O . ALA A 1 87 ? -18.961 10.929 11.604 1.00 90.81 87 ALA A O 1
ATOM 640 N N . GLU A 1 88 ? -18.545 9.667 9.792 1.00 86.62 88 GLU A N 1
ATOM 641 C CA . GLU A 1 88 ? -19.934 9.245 9.549 1.00 86.62 88 GLU A CA 1
ATOM 642 C C . GLU A 1 88 ? -20.335 7.999 10.372 1.00 86.62 88 GLU A C 1
ATOM 644 O O . GLU A 1 88 ? -21.510 7.638 10.469 1.00 86.62 88 GLU A O 1
ATOM 649 N N . GLY A 1 89 ? -19.357 7.295 10.948 1.00 74.12 89 GLY A N 1
ATOM 650 C CA . GLY A 1 89 ? -19.540 6.002 11.598 1.00 74.12 89 GLY A CA 1
ATOM 651 C C . GLY A 1 89 ? -19.901 6.084 13.086 1.00 74.12 89 GLY A C 1
ATOM 652 O O . GLY A 1 89 ? -19.323 6.841 13.857 1.00 74.12 89 GLY A O 1
ATOM 653 N N . GLN A 1 90 ? -20.802 5.204 13.534 1.00 71.31 90 GLN A N 1
ATOM 654 C CA . GLN A 1 90 ? -21.136 5.001 14.953 1.00 71.31 90 GLN A CA 1
ATOM 655 C C . GLN A 1 90 ? -20.070 4.143 15.669 1.00 71.31 90 GLN A C 1
ATOM 657 O O . GLN A 1 90 ? -20.330 2.994 16.018 1.00 71.31 90 GLN A O 1
ATOM 662 N N . SER A 1 91 ? -18.858 4.668 15.865 1.00 68.81 91 SER A N 1
ATOM 663 C CA . SER A 1 91 ? -17.767 3.994 16.608 1.00 68.81 91 SER A CA 1
ATOM 664 C C . SER A 1 91 ? -17.202 2.709 15.974 1.00 68.81 91 SER A C 1
ATOM 666 O O . SER A 1 91 ? -16.636 1.874 16.680 1.00 68.81 91 SER A O 1
ATOM 668 N N . LYS A 1 92 ? -17.322 2.539 14.653 1.00 84.06 92 LYS A N 1
ATOM 669 C CA . LYS A 1 92 ? -16.729 1.401 13.931 1.00 84.06 92 LYS A CA 1
ATOM 670 C C . LYS A 1 92 ? -15.279 1.668 13.534 1.00 84.06 92 LYS A C 1
ATOM 672 O O . LYS A 1 92 ? -14.938 2.782 13.134 1.00 84.06 92 LYS A O 1
ATOM 677 N N . LYS A 1 93 ? -14.436 0.637 13.590 1.00 92.69 93 LYS A N 1
ATOM 678 C CA . LYS A 1 93 ? -13.046 0.684 13.123 1.00 92.69 93 LYS A CA 1
ATOM 679 C C . LYS A 1 93 ? -13.005 0.504 11.608 1.00 92.69 93 LYS A C 1
ATOM 681 O O . LYS A 1 93 ? -13.589 -0.436 11.074 1.00 92.69 93 LYS A O 1
ATOM 686 N N . VAL A 1 94 ? -12.292 1.390 10.922 1.00 95.38 94 VAL A N 1
ATOM 687 C CA . VAL A 1 94 ? -12.144 1.366 9.462 1.00 95.38 94 VAL A CA 1
ATOM 688 C C . VAL A 1 94 ? -10.666 1.260 9.109 1.00 95.38 94 VAL A C 1
ATOM 690 O O . VAL A 1 94 ? -9.846 1.982 9.680 1.00 95.38 94 VAL A O 1
ATOM 693 N N . ALA A 1 95 ? -10.342 0.406 8.142 1.00 97.31 95 ALA A N 1
ATOM 694 C CA . ALA A 1 95 ? -9.048 0.389 7.476 1.00 97.31 95 ALA A CA 1
ATOM 695 C C . ALA A 1 95 ? -9.234 0.591 5.969 1.00 97.31 95 ALA A C 1
ATOM 697 O O . ALA A 1 95 ? -10.168 0.062 5.366 1.00 97.31 95 ALA A O 1
ATOM 698 N N . VAL A 1 96 ? -8.349 1.370 5.349 1.00 97.88 96 VAL A N 1
ATOM 699 C CA . VAL A 1 96 ? -8.374 1.588 3.898 1.00 97.88 96 VAL A CA 1
ATOM 700 C C . VAL A 1 96 ? -6.987 1.333 3.324 1.00 97.88 96 VAL A C 1
ATOM 702 O O . VAL A 1 96 ? -6.015 1.951 3.752 1.00 97.88 96 VAL A O 1
ATOM 705 N N . VAL A 1 97 ? -6.898 0.424 2.358 1.00 98.44 97 VAL A N 1
ATOM 706 C CA . VAL A 1 97 ? -5.658 -0.023 1.720 1.00 98.44 97 VAL A CA 1
ATOM 707 C C . VAL A 1 97 ? -5.362 0.805 0.475 1.00 98.44 97 VAL A C 1
ATOM 709 O O . VAL A 1 97 ? -6.179 0.861 -0.436 1.00 98.44 97 VAL A O 1
ATOM 712 N N . ALA A 1 98 ? -4.173 1.395 0.384 1.00 97.94 98 ALA A N 1
ATOM 713 C CA . ALA A 1 98 ? -3.592 1.854 -0.873 1.00 97.94 98 ALA A CA 1
ATOM 714 C C . ALA A 1 98 ? -2.844 0.687 -1.529 1.00 97.94 98 ALA A C 1
ATOM 716 O O . ALA A 1 98 ? -1.873 0.183 -0.963 1.00 97.94 98 ALA A O 1
ATOM 717 N N . TRP A 1 99 ? -3.288 0.250 -2.710 1.00 96.94 99 TRP A N 1
ATOM 718 C CA . TRP A 1 99 ? -2.786 -0.969 -3.348 1.00 96.94 99 TRP A CA 1
ATOM 719 C C . TRP A 1 99 ? -2.175 -0.696 -4.724 1.00 96.94 99 TRP A C 1
ATOM 721 O O . TRP A 1 99 ? -2.850 -0.209 -5.623 1.00 96.94 99 TRP A O 1
ATOM 731 N N . ILE A 1 100 ? -0.905 -1.052 -4.914 1.00 94.75 100 ILE A N 1
ATOM 732 C CA . ILE A 1 100 ? -0.221 -1.057 -6.214 1.00 94.75 100 ILE A CA 1
ATOM 733 C C . ILE A 1 100 ? 0.324 -2.468 -6.434 1.00 94.75 100 ILE A C 1
ATOM 735 O O . ILE A 1 100 ? 1.451 -2.764 -6.051 1.00 94.75 100 ILE A O 1
ATOM 739 N N . GLY A 1 101 ? -0.487 -3.349 -7.024 1.00 89.88 101 GLY A N 1
ATOM 740 C CA . GLY A 1 101 ? -0.119 -4.750 -7.281 1.00 89.88 101 GLY A CA 1
ATOM 741 C C . GLY A 1 101 ? 0.136 -5.097 -8.748 1.00 89.88 101 GLY A C 1
ATOM 742 O O . GLY A 1 101 ? 0.089 -6.270 -9.119 1.00 89.88 101 GLY A O 1
ATOM 743 N N . TYR A 1 102 ? 0.353 -4.096 -9.603 1.00 86.94 102 TYR A N 1
ATOM 744 C CA . TYR A 1 102 ? 0.578 -4.279 -11.037 1.00 86.94 102 TYR A CA 1
ATOM 745 C C . TYR A 1 102 ? 1.422 -3.146 -11.631 1.00 86.94 102 TYR A C 1
ATOM 747 O O . TYR A 1 102 ? 1.465 -2.033 -11.103 1.00 86.94 102 TYR A O 1
ATOM 755 N N . ASP A 1 103 ? 2.048 -3.415 -12.777 1.00 88.88 103 ASP A N 1
ATOM 756 C CA . ASP A 1 103 ? 2.793 -2.415 -13.541 1.00 88.88 103 ASP A CA 1
ATOM 757 C C . ASP A 1 103 ? 1.824 -1.524 -14.326 1.00 88.88 103 ASP A C 1
ATOM 759 O O . ASP A 1 103 ? 1.471 -1.789 -15.490 1.00 88.88 103 ASP A O 1
ATOM 763 N N . ALA A 1 104 ? 1.377 -0.462 -13.649 1.00 85.00 104 ALA A N 1
ATOM 764 C CA . ALA A 1 104 ? 0.424 0.487 -14.196 1.00 85.00 104 ALA A CA 1
ATOM 765 C C . ALA A 1 104 ? 0.935 1.074 -15.523 1.00 85.00 104 ALA A C 1
ATOM 767 O O . ALA A 1 104 ? 2.112 1.457 -15.625 1.00 85.00 104 ALA A O 1
ATOM 768 N N . PRO A 1 105 ? 0.069 1.138 -16.552 1.00 81.56 105 PRO A N 1
ATOM 769 C CA . PRO A 1 105 ? 0.429 1.769 -17.812 1.00 81.56 105 PRO A CA 1
ATOM 770 C C . PRO A 1 105 ? 0.781 3.246 -17.572 1.00 81.56 105 PRO A C 1
ATOM 772 O O . PRO A 1 105 ? 0.216 3.863 -16.664 1.00 81.56 105 PRO A O 1
ATOM 775 N N . PRO A 1 106 ? 1.723 3.821 -18.337 1.00 79.06 106 PRO A N 1
ATOM 776 C CA . PRO A 1 106 ? 2.092 5.226 -18.204 1.00 79.06 106 PRO A CA 1
ATOM 777 C C . PRO A 1 106 ? 0.928 6.161 -18.554 1.00 79.06 106 PRO A C 1
ATOM 779 O O . PRO A 1 106 ? -0.043 5.761 -19.193 1.00 79.06 106 PRO A O 1
ATOM 782 N N . ASP A 1 107 ? 1.041 7.426 -18.147 1.00 76.12 107 ASP A N 1
ATOM 783 C CA . ASP A 1 107 ? 0.093 8.457 -18.569 1.00 76.12 107 ASP A CA 1
ATOM 784 C C . ASP A 1 107 ? 0.293 8.769 -20.069 1.00 76.12 107 ASP A C 1
ATOM 786 O O . ASP A 1 107 ? 1.363 9.268 -20.450 1.00 76.12 107 ASP A O 1
ATOM 790 N N . PRO A 1 108 ? -0.714 8.522 -20.931 1.00 72.19 108 PRO A N 1
ATOM 791 C CA . PRO A 1 108 ? -0.604 8.740 -22.370 1.00 72.19 108 PRO A CA 1
ATOM 792 C C . PRO A 1 108 ? -0.340 10.205 -22.724 1.00 72.19 108 PRO A C 1
ATOM 794 O O . PRO A 1 108 ? 0.291 10.470 -23.746 1.00 72.19 108 PRO A O 1
ATOM 797 N N . LYS A 1 109 ? -0.777 11.161 -21.889 1.00 74.44 109 LYS A N 1
ATOM 798 C CA . LYS A 1 109 ? -0.580 12.598 -22.141 1.00 74.44 109 LYS A CA 1
ATOM 799 C C . LYS A 1 109 ? 0.886 13.009 -22.061 1.00 74.44 109 LYS A C 1
ATOM 801 O O 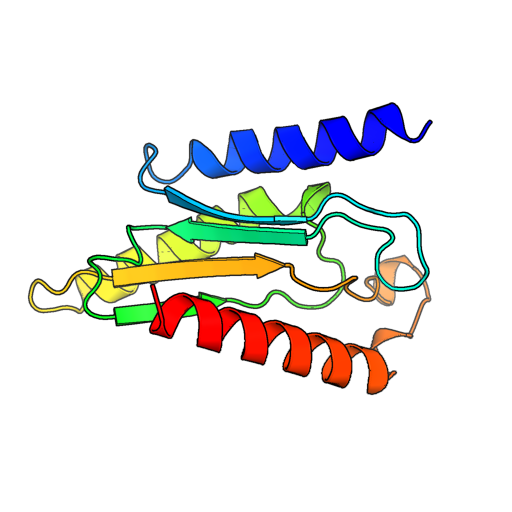. LYS A 1 109 ? 1.302 13.909 -22.780 1.00 74.44 109 LYS A O 1
ATOM 806 N N . ASN A 1 110 ? 1.648 12.352 -21.192 1.00 70.50 110 ASN A N 1
ATOM 807 C CA . ASN A 1 110 ? 3.043 12.701 -20.936 1.00 70.50 110 ASN A CA 1
ATOM 808 C C . ASN A 1 110 ? 4.010 11.826 -21.742 1.00 70.50 110 ASN A C 1
ATOM 810 O O . ASN A 1 110 ? 5.101 12.277 -22.084 1.00 70.50 110 ASN A O 1
ATOM 814 N N . ASN A 1 111 ? 3.603 10.596 -22.078 1.00 68.44 111 ASN A N 1
ATOM 815 C CA . ASN A 1 111 ? 4.507 9.594 -22.642 1.00 68.44 111 ASN A CA 1
ATOM 816 C C . ASN A 1 111 ? 4.169 9.168 -24.081 1.00 68.44 111 ASN A C 1
ATOM 818 O O . ASN A 1 111 ? 4.919 8.377 -24.646 1.00 68.44 111 ASN A O 1
ATOM 822 N N . HIS A 1 112 ? 3.069 9.658 -24.675 1.00 74.62 112 HIS A N 1
ATOM 823 C CA . HIS A 1 112 ? 2.545 9.203 -25.978 1.00 74.62 112 HIS A CA 1
ATOM 824 C C . HIS A 1 112 ? 2.369 7.672 -26.075 1.00 74.62 112 HIS A C 1
ATOM 826 O O . HIS A 1 112 ? 2.375 7.095 -27.162 1.00 74.62 112 HIS A O 1
ATOM 832 N N . ASP A 1 113 ? 2.210 7.010 -24.928 1.00 70.12 113 ASP A N 1
ATOM 833 C CA . ASP A 1 113 ? 2.007 5.571 -24.803 1.00 70.12 113 ASP A CA 1
ATOM 834 C C . ASP A 1 113 ? 0.545 5.311 -24.425 1.00 70.12 113 ASP A C 1
ATOM 836 O O . ASP A 1 113 ? 0.088 5.660 -23.337 1.00 70.12 113 ASP A O 1
ATOM 840 N N . TYR A 1 114 ? -0.187 4.694 -25.351 1.00 72.88 114 TYR A N 1
ATOM 841 C CA . TYR A 1 114 ? -1.613 4.395 -25.230 1.00 72.88 114 TYR A CA 1
ATOM 842 C C . TYR A 1 114 ? -1.892 2.967 -24.744 1.00 72.88 114 TYR A C 1
ATOM 844 O O . TYR A 1 114 ? -3.004 2.471 -24.910 1.00 72.88 114 TYR A O 1
ATOM 852 N N . SER A 1 115 ? -0.924 2.295 -24.115 1.00 69.00 115 SER A N 1
ATOM 853 C CA . SER A 1 115 ? -1.106 0.957 -23.524 1.00 69.00 115 SER A CA 1
ATOM 854 C C . SER A 1 115 ? -2.206 0.892 -22.461 1.00 69.00 115 SER A C 1
ATOM 856 O O . SER A 1 115 ? -2.665 -0.189 -22.113 1.00 69.00 115 SER A O 1
ATOM 858 N N . VAL A 1 116 ? -2.693 2.039 -21.987 1.00 62.81 116 VAL A N 1
ATOM 859 C CA . VAL A 1 116 ? -3.921 2.168 -21.190 1.00 62.81 116 VAL A CA 1
ATOM 860 C C . VAL A 1 116 ? -5.166 1.600 -21.883 1.00 62.81 116 VAL A C 1
ATOM 862 O O . VAL A 1 116 ? -6.129 1.242 -21.214 1.00 62.81 116 VAL A O 1
ATOM 865 N N . LEU A 1 117 ? -5.145 1.511 -23.215 1.00 60.94 117 LEU A N 1
ATOM 866 C CA . LEU A 1 117 ? -6.205 0.922 -24.033 1.00 60.94 117 LEU A CA 1
ATOM 867 C C . LEU A 1 117 ? -6.124 -0.615 -24.084 1.00 60.94 117 LEU A C 1
ATOM 869 O O . LEU A 1 117 ? -7.040 -1.256 -24.598 1.00 60.94 117 LEU A O 1
ATOM 873 N N . ASP A 1 118 ? -5.045 -1.219 -23.573 1.00 62.72 118 ASP A N 1
ATOM 874 C CA . ASP A 1 118 ? -4.864 -2.669 -23.545 1.00 62.72 118 ASP A CA 1
ATOM 875 C C . ASP A 1 118 ? -5.600 -3.298 -22.351 1.00 62.72 118 ASP A C 1
ATOM 877 O O . ASP A 1 118 ? -5.189 -3.194 -21.190 1.00 62.72 118 ASP A O 1
ATOM 881 N N . LEU A 1 119 ? -6.680 -4.021 -22.658 1.00 60.91 119 LEU A N 1
ATOM 882 C CA . LEU A 1 119 ? -7.498 -4.749 -21.686 1.00 60.91 119 LEU A CA 1
ATOM 883 C C . LEU A 1 119 ? -6.714 -5.823 -20.913 1.00 60.91 119 LEU A C 1
ATOM 885 O O . LEU A 1 119 ? -7.124 -6.191 -19.811 1.00 60.91 119 LEU A O 1
ATOM 889 N N . ASN A 1 120 ? -5.583 -6.313 -21.431 1.00 60.94 120 ASN A N 1
ATOM 890 C CA . ASN A 1 120 ? -4.786 -7.331 -20.743 1.00 60.94 120 ASN A CA 1
ATOM 891 C C . ASN A 1 120 ? -4.193 -6.815 -19.426 1.00 60.94 120 ASN A C 1
ATOM 893 O O . ASN A 1 120 ? -4.127 -7.574 -18.460 1.00 60.94 120 ASN A O 1
ATOM 897 N N . LYS A 1 121 ? -3.819 -5.527 -19.352 1.00 66.62 121 LYS A N 1
ATOM 898 C CA . LYS A 1 121 ? -3.340 -4.897 -18.107 1.00 66.62 121 LYS A CA 1
ATOM 899 C C . LYS A 1 121 ? -4.454 -4.777 -17.066 1.00 66.62 121 LYS A C 1
ATOM 901 O O . LYS A 1 121 ? -4.211 -4.992 -15.883 1.00 66.62 121 LYS A O 1
ATOM 906 N N . ALA A 1 122 ? -5.676 -4.473 -17.505 1.00 68.06 122 ALA A N 1
ATOM 907 C CA . ALA A 1 122 ? -6.841 -4.427 -16.625 1.00 68.06 122 ALA A CA 1
ATOM 908 C C . ALA A 1 122 ? -7.207 -5.826 -16.104 1.00 68.06 122 ALA A C 1
ATOM 910 O O . ALA A 1 122 ? -7.508 -5.984 -14.922 1.00 68.06 122 ALA A O 1
ATOM 911 N N . LYS A 1 123 ? -7.121 -6.854 -16.961 1.00 64.75 123 LYS A N 1
ATOM 912 C CA . LYS A 1 123 ? -7.370 -8.246 -16.570 1.00 64.75 123 LYS A CA 1
ATOM 913 C C . LYS A 1 123 ? -6.346 -8.744 -15.548 1.00 64.75 123 LYS A C 1
ATOM 915 O O . LYS A 1 123 ? -6.742 -9.242 -14.499 1.00 64.75 123 LYS A O 1
ATOM 920 N N . SER A 1 124 ? -5.050 -8.582 -15.821 1.00 71.75 124 SER A N 1
ATOM 921 C CA . SER A 1 124 ? -4.002 -9.024 -14.892 1.00 71.75 124 SER A CA 1
ATOM 922 C C . SER A 1 124 ? -4.038 -8.249 -13.572 1.00 71.75 124 SER A C 1
ATOM 924 O O . SER A 1 124 ? -3.887 -8.850 -12.509 1.00 71.75 124 SER A O 1
ATOM 926 N N . GLY A 1 125 ? -4.319 -6.941 -13.621 1.00 71.69 125 GLY A N 1
ATOM 927 C CA . GLY A 1 125 ? -4.564 -6.125 -12.433 1.00 71.69 125 GLY A CA 1
ATOM 928 C C . GLY A 1 125 ? -5.746 -6.637 -11.605 1.00 71.69 125 GLY A C 1
ATOM 929 O O . GLY A 1 125 ? -5.621 -6.776 -10.391 1.00 71.69 125 GLY A O 1
ATOM 930 N N . GLY A 1 126 ? -6.860 -6.991 -12.257 1.00 76.19 126 GLY A N 1
ATOM 931 C CA . GLY A 1 126 ? -8.036 -7.568 -11.601 1.00 76.19 126 GLY A CA 1
ATOM 932 C C . GLY A 1 126 ? -7.764 -8.923 -10.940 1.00 76.19 126 GLY A C 1
ATOM 933 O O . GLY A 1 126 ? -8.175 -9.140 -9.805 1.00 76.19 126 GLY A O 1
ATOM 934 N N . GLU A 1 127 ? -7.024 -9.814 -11.603 1.00 79.25 127 GLU A N 1
ATOM 935 C CA . GLU A 1 127 ? -6.625 -11.106 -11.026 1.00 79.25 127 GLU A CA 1
ATOM 936 C C . GLU A 1 127 ? -5.695 -10.941 -9.813 1.00 79.25 127 GLU A C 1
ATOM 938 O O . GLU A 1 127 ? -5.853 -11.639 -8.811 1.00 79.25 127 GLU A O 1
ATOM 943 N N . SER A 1 128 ? -4.732 -10.013 -9.874 1.00 80.88 128 SER A N 1
ATOM 944 C CA . SER A 1 128 ? -3.862 -9.704 -8.731 1.00 80.88 128 SER A CA 1
ATOM 945 C C . SER A 1 128 ? -4.636 -9.102 -7.562 1.00 80.88 128 SER A C 1
ATOM 947 O O . SER A 1 128 ? -4.373 -9.464 -6.416 1.00 80.88 128 SER A O 1
ATOM 949 N N . LEU A 1 129 ? -5.603 -8.225 -7.838 1.00 81.00 129 LEU A N 1
ATOM 950 C CA . LEU A 1 129 ? -6.463 -7.656 -6.805 1.00 81.00 129 LEU A CA 1
ATOM 951 C C . LEU A 1 129 ? -7.324 -8.737 -6.143 1.00 81.00 129 LEU A C 1
ATOM 953 O O . LEU A 1 129 ? -7.395 -8.781 -4.922 1.00 81.00 129 LEU A O 1
ATOM 957 N N . ALA A 1 130 ? -7.923 -9.639 -6.925 1.00 80.56 130 ALA A N 1
ATOM 958 C CA . ALA A 1 130 ? -8.732 -10.731 -6.385 1.00 80.56 130 ALA A CA 1
ATOM 959 C C . ALA A 1 130 ? -7.930 -11.610 -5.409 1.00 80.56 130 ALA A C 1
ATOM 961 O O . ALA A 1 130 ? -8.386 -11.855 -4.296 1.00 80.56 130 ALA A O 1
ATOM 962 N N . ARG A 1 131 ? -6.699 -11.996 -5.778 1.00 80.75 131 ARG A N 1
ATOM 963 C CA . ARG A 1 131 ? -5.804 -12.763 -4.891 1.00 80.75 131 ARG A CA 1
ATOM 964 C C . ARG A 1 131 ? -5.444 -12.009 -3.611 1.00 80.75 131 ARG A C 1
ATOM 966 O O . ARG A 1 131 ? -5.343 -12.609 -2.547 1.00 80.75 131 ARG A O 1
ATOM 973 N N . PHE A 1 132 ? -5.231 -10.700 -3.709 1.00 85.94 132 PHE A N 1
ATOM 974 C CA . PHE A 1 132 ? -4.953 -9.865 -2.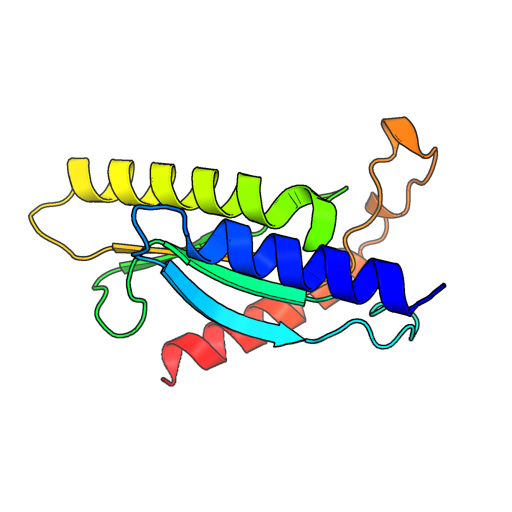544 1.00 85.94 132 PHE A CA 1
ATOM 975 C C . PHE A 1 132 ? -6.152 -9.803 -1.583 1.00 85.94 132 PHE A C 1
ATOM 977 O O . PHE A 1 132 ? -5.989 -10.004 -0.382 1.00 85.94 132 PHE A O 1
ATOM 984 N N . GLU A 1 133 ? -7.355 -9.585 -2.117 1.00 85.62 133 GLU A N 1
ATOM 985 C CA . GLU A 1 133 ? -8.604 -9.560 -1.346 1.00 85.62 133 GLU A CA 1
ATOM 986 C C . GLU A 1 133 ? -8.905 -10.916 -0.686 1.00 85.62 133 GLU A C 1
ATOM 988 O O . GLU A 1 133 ? -9.380 -10.965 0.448 1.00 85.62 133 GLU A O 1
ATOM 993 N N . GLU A 1 134 ? -8.600 -12.028 -1.363 1.00 83.62 134 GLU A N 1
ATOM 994 C CA . GLU A 1 134 ? -8.660 -13.372 -0.774 1.00 83.62 134 GLU A CA 1
ATOM 995 C C . GLU A 1 134 ? -7.697 -13.514 0.413 1.00 83.62 134 GLU A C 1
ATOM 997 O O . GLU A 1 134 ? -8.083 -14.059 1.446 1.00 83.62 134 GLU A O 1
ATOM 1002 N N . GLY A 1 135 ? -6.477 -12.980 0.294 1.00 80.25 135 GLY A N 1
ATOM 1003 C CA . GLY A 1 135 ? -5.477 -12.996 1.362 1.00 80.25 135 GLY A CA 1
ATOM 1004 C C . GLY A 1 135 ? -5.916 -12.231 2.613 1.00 80.25 135 GLY A C 1
ATOM 1005 O O . GLY A 1 135 ? -5.840 -12.780 3.707 1.00 80.25 135 GLY A O 1
ATOM 1006 N N . ILE A 1 136 ? -6.435 -11.006 2.458 1.00 82.69 136 ILE A N 1
ATOM 1007 C CA . ILE A 1 136 ? -6.923 -10.188 3.590 1.00 82.69 136 ILE A CA 1
ATOM 1008 C C . ILE A 1 136 ? -8.121 -10.832 4.292 1.00 82.69 136 ILE A C 1
ATOM 1010 O O . ILE A 1 136 ? -8.287 -10.700 5.498 1.00 82.69 136 ILE A O 1
ATOM 1014 N N . ARG A 1 137 ? -8.992 -11.529 3.560 1.00 73.88 137 ARG A N 1
ATOM 1015 C CA . ARG A 1 137 ? -10.140 -12.213 4.177 1.00 73.88 137 ARG A CA 1
ATOM 1016 C C . ARG A 1 137 ? -9.746 -13.468 4.956 1.00 73.88 137 ARG A C 1
ATOM 1018 O O . ARG A 1 137 ? -10.562 -13.960 5.731 1.00 73.88 137 ARG A O 1
ATOM 1025 N N . GLY A 1 138 ? -8.560 -14.016 4.693 1.00 68.38 138 GLY A N 1
ATOM 1026 C CA . GLY A 1 138 ? -8.057 -15.243 5.306 1.00 68.38 138 GLY A CA 1
ATOM 1027 C C . GLY A 1 138 ? -7.046 -15.039 6.439 1.00 68.38 138 GLY A C 1
ATOM 1028 O O . GLY A 1 138 ? -6.561 -16.047 6.954 1.00 68.38 138 GLY A O 1
ATOM 1029 N N . SER A 1 139 ? -6.700 -13.793 6.785 1.00 57.41 139 SER A N 1
ATOM 1030 C CA . SER A 1 139 ? -5.736 -13.438 7.841 1.00 57.41 139 SER A CA 1
ATOM 1031 C C . SER A 1 139 ? -6.344 -13.377 9.237 1.00 57.41 139 SER A C 1
ATOM 1033 O O . SER A 1 139 ? -7.509 -12.934 9.346 1.00 57.41 139 SER A O 1
#